Protein AF-A0A731VHS0-F1 (afdb_monomer_lite)

Sequence (110 aa):
MTDMNIENRKLNRPASENDKQHKKVFPIEAEAFHSPEETLARLNSHRQGLTIEEASERLKVYGRNEVAHEQVPPALIQLLQAFNNPFIYVLMALAGVSFITDYWLPLRRG

Secondary structure (DSSP, 8-state):
----------------GGGGS-----HHHHHTTS-HHHHHHHTT--TT---HHHHHHHHHHH---------PPPHHHHHHHHT--HHHHHHHHHHHHHIIIIIIHHHT--

InterPro domains:
  IPR004014 Cation-transporting P-type ATPase, N-terminal [PF00690] (34-98)
  IPR004014 Cation-transporting P-type ATPase, N-terminal [SM00831] (30-103)
  IPR023298 P-type ATPase, transmembrane domain superfamily [SSF81665] (32-103)

Organism: Salmonella typhimurium (NCBI:txid90371)

Radius of gyration: 30.35 Å; chains: 1; bounding box: 55×26×91 Å

pLDDT: mean 78.35, std 16.7, range [42.78, 96.62]

Foldseek 3Di:
DDDDDPPPPPPPDPPDPVNPPDPPPDPCNVCVVDDPVVVCVVVVADPVGDDPVRVVVVCVVVPDPDDPDDPPPPVVVVVVVVCPDPVNVVVVVVVVVCCCVVPVVVVVVD

Structure (mmCIF, N/CA/C/O backbone):
data_AF-A0A731VHS0-F1
#
_entry.id   AF-A0A731VHS0-F1
#
loop_
_atom_site.group_PDB
_atom_site.id
_atom_site.type_symbol
_atom_site.label_atom_id
_atom_site.label_alt_id
_atom_site.label_comp_id
_atom_site.label_asym_id
_atom_site.label_entity_id
_atom_site.label_seq_id
_atom_site.pdbx_PDB_ins_code
_atom_site.Cartn_x
_atom_site.Cartn_y
_atom_site.Cartn_z
_atom_site.occupancy
_atom_site.B_iso_or_equiv
_atom_site.auth_seq_id
_atom_site.auth_comp_id
_atom_site.auth_asym_id
_atom_site.auth_atom_id
_atom_site.pdbx_PDB_model_num
ATOM 1 N N . MET A 1 1 ? 23.121 -11.012 44.636 1.00 42.78 1 MET A N 1
ATOM 2 C CA . MET A 1 1 ? 22.543 -11.301 43.306 1.00 42.78 1 MET A CA 1
ATOM 3 C C . MET A 1 1 ? 22.135 -9.953 42.740 1.00 42.78 1 MET A C 1
ATOM 5 O O . MET A 1 1 ? 21.475 -9.210 43.442 1.00 42.78 1 MET A O 1
ATOM 9 N N . THR A 1 2 ? 22.711 -9.616 41.594 1.00 48.50 2 THR A N 1
ATOM 10 C CA . THR A 1 2 ? 23.029 -8.292 41.026 1.00 48.50 2 THR A CA 1
ATOM 11 C C . THR A 1 2 ? 21.906 -7.248 40.990 1.00 48.50 2 THR A C 1
ATOM 13 O O . THR A 1 2 ? 20.857 -7.483 40.395 1.00 48.50 2 THR A O 1
ATOM 16 N N . ASP A 1 3 ? 22.201 -6.062 41.532 1.00 48.09 3 ASP A N 1
ATOM 17 C CA . ASP A 1 3 ? 21.484 -4.808 41.297 1.00 48.09 3 ASP A CA 1
ATOM 18 C C . ASP A 1 3 ? 21.541 -4.431 39.810 1.00 48.09 3 ASP A C 1
ATOM 20 O O . ASP A 1 3 ? 22.612 -4.193 39.247 1.00 48.09 3 ASP A O 1
ATOM 24 N N . MET A 1 4 ? 20.383 -4.382 39.154 1.00 50.94 4 MET A N 1
ATOM 25 C CA . MET A 1 4 ? 20.275 -3.923 37.772 1.00 50.94 4 MET A CA 1
ATOM 26 C C . MET A 1 4 ? 20.045 -2.406 37.770 1.00 50.94 4 MET A C 1
ATOM 28 O O . MET A 1 4 ? 18.912 -1.935 37.837 1.00 50.94 4 MET A O 1
ATOM 32 N N . ASN A 1 5 ? 21.134 -1.636 37.711 1.00 44.88 5 ASN A N 1
ATOM 33 C CA . ASN A 1 5 ? 21.092 -0.193 37.480 1.00 44.88 5 ASN A CA 1
ATOM 34 C C . ASN A 1 5 ? 20.626 0.064 36.036 1.00 44.88 5 ASN A C 1
ATOM 36 O O . ASN A 1 5 ? 21.386 -0.127 35.085 1.00 44.88 5 ASN A O 1
ATOM 40 N N . ILE A 1 6 ? 19.361 0.451 35.862 1.00 54.97 6 ILE A N 1
ATOM 41 C CA . ILE A 1 6 ? 18.813 0.879 34.571 1.00 54.97 6 ILE A CA 1
ATOM 42 C C . ILE A 1 6 ? 19.380 2.270 34.267 1.00 54.97 6 ILE A C 1
ATOM 44 O O . ILE A 1 6 ? 18.756 3.302 34.513 1.00 54.97 6 ILE A O 1
ATOM 48 N N . GLU A 1 7 ? 20.603 2.306 33.744 1.00 49.66 7 GLU A N 1
ATOM 49 C CA . GLU A 1 7 ? 21.146 3.514 33.143 1.00 49.66 7 GLU A CA 1
ATOM 50 C C . GLU A 1 7 ? 20.336 3.852 31.891 1.00 49.66 7 GLU A C 1
ATOM 52 O O . GLU A 1 7 ? 20.257 3.089 30.924 1.00 49.66 7 GLU A O 1
ATOM 57 N N . ASN A 1 8 ? 19.734 5.038 31.923 1.00 50.06 8 ASN A N 1
ATOM 58 C CA . ASN A 1 8 ? 19.116 5.703 30.791 1.00 50.06 8 ASN A CA 1
ATOM 59 C C . ASN A 1 8 ? 20.128 5.851 29.641 1.00 50.06 8 ASN A C 1
ATOM 61 O O . ASN A 1 8 ? 20.763 6.895 29.483 1.00 50.06 8 ASN A O 1
ATOM 65 N N . ARG A 1 9 ? 20.237 4.837 28.775 1.00 51.38 9 ARG A N 1
ATOM 66 C CA . ARG A 1 9 ? 20.787 5.003 27.427 1.00 51.38 9 ARG A CA 1
ATOM 67 C C . ARG A 1 9 ? 19.821 5.874 26.629 1.00 51.38 9 ARG A C 1
ATOM 69 O O . ARG A 1 9 ? 19.005 5.382 25.853 1.00 51.38 9 ARG A O 1
ATOM 76 N N . LYS A 1 10 ? 19.940 7.194 26.793 1.00 49.12 10 LYS A N 1
ATOM 77 C CA . LYS A 1 10 ? 19.495 8.154 25.783 1.00 49.12 10 LYS A CA 1
ATOM 78 C C . LYS A 1 10 ? 20.321 7.892 24.529 1.00 49.12 10 LYS A C 1
ATOM 80 O O . LYS A 1 10 ? 21.424 8.407 24.364 1.00 49.12 10 LYS A O 1
ATOM 85 N N . LEU A 1 11 ? 19.807 7.006 23.683 1.00 52.34 11 LEU A N 1
ATOM 86 C CA . LEU A 1 11 ? 20.366 6.692 22.383 1.00 52.34 11 LEU A CA 1
ATOM 87 C C . LEU A 1 11 ? 20.208 7.948 21.521 1.00 52.34 11 LEU A C 1
ATOM 89 O O . LEU A 1 11 ? 19.133 8.230 21.000 1.00 52.34 11 LEU A O 1
ATOM 93 N N . ASN A 1 12 ? 21.279 8.733 21.448 1.00 47.00 12 ASN A N 1
ATOM 94 C CA . ASN A 1 12 ? 21.383 9.975 20.693 1.00 47.00 12 ASN A CA 1
ATOM 95 C C . ASN A 1 12 ? 21.412 9.651 19.186 1.00 47.00 12 ASN A C 1
ATOM 97 O O . ASN A 1 12 ? 22.448 9.735 18.531 1.00 47.00 12 ASN A O 1
ATOM 101 N N . ARG A 1 13 ? 20.286 9.167 18.647 1.00 52.69 13 ARG A N 1
ATOM 102 C CA . ARG A 1 13 ? 20.074 9.022 17.205 1.00 52.69 13 ARG A CA 1
ATOM 103 C C . ARG A 1 13 ? 19.642 10.393 16.691 1.00 52.69 13 ARG A C 1
ATOM 105 O O . ARG A 1 13 ? 18.646 10.908 17.201 1.00 52.69 13 ARG A O 1
ATOM 112 N N . PRO A 1 14 ? 20.343 10.999 15.717 1.00 43.09 14 PRO A N 1
ATOM 113 C CA . PRO A 1 14 ? 19.822 12.188 15.064 1.00 43.09 14 PRO A CA 1
ATOM 114 C C . PRO A 1 14 ? 18.475 11.807 14.446 1.00 43.09 14 PRO A C 1
ATOM 116 O O . PRO A 1 14 ? 18.402 10.887 13.628 1.00 43.09 14 PRO A O 1
ATOM 119 N N . ALA A 1 15 ? 17.406 12.447 14.920 1.00 48.91 15 ALA A N 1
ATOM 120 C CA . ALA A 1 15 ? 16.060 12.234 14.417 1.00 48.91 15 ALA A CA 1
ATOM 121 C C . ALA A 1 15 ? 16.070 12.523 12.911 1.00 48.91 15 ALA A C 1
ATOM 123 O O . ALA A 1 15 ? 16.294 13.658 12.490 1.00 48.91 15 ALA A O 1
ATOM 124 N N . SER A 1 16 ? 15.902 11.471 12.107 1.00 50.28 16 SER A N 1
ATOM 125 C CA . SER A 1 16 ? 15.703 11.593 10.665 1.00 50.28 16 SER A CA 1
ATOM 126 C C . SER A 1 16 ? 14.504 12.513 10.432 1.00 50.28 16 SER A C 1
ATOM 128 O O . SER A 1 16 ? 13.507 12.401 11.140 1.00 50.28 16 SER A O 1
ATOM 130 N N . GLU A 1 17 ? 14.570 13.425 9.460 1.00 51.03 17 GLU A N 1
ATOM 131 C CA . GLU A 1 17 ? 13.472 14.358 9.146 1.00 51.03 17 GLU A CA 1
ATOM 132 C C . GLU A 1 17 ? 12.133 13.655 8.852 1.00 51.03 17 GLU A C 1
ATOM 134 O O . GLU A 1 17 ? 11.076 14.266 9.000 1.00 51.03 17 GLU A O 1
ATOM 139 N N . ASN A 1 18 ? 12.169 12.355 8.544 1.00 47.66 18 ASN A N 1
ATOM 140 C CA . ASN A 1 18 ? 10.993 11.504 8.363 1.00 47.66 18 ASN A CA 1
ATOM 141 C C . ASN A 1 18 ? 10.238 11.176 9.673 1.00 47.66 18 ASN A C 1
ATOM 143 O O . ASN A 1 18 ? 9.083 10.765 9.635 1.00 47.66 18 ASN A O 1
ATOM 147 N N . ASP A 1 19 ? 10.856 11.388 10.839 1.00 52.22 19 ASP A N 1
ATOM 148 C CA . ASP A 1 19 ? 10.266 11.144 12.168 1.00 52.22 19 ASP A CA 1
ATOM 149 C C . ASP A 1 19 ? 9.255 12.240 12.570 1.00 52.22 19 ASP A C 1
ATOM 151 O O . ASP A 1 19 ? 8.464 12.089 13.499 1.00 52.22 19 ASP A O 1
ATOM 155 N N . LYS A 1 20 ? 9.252 13.369 11.845 1.00 50.56 20 LYS A N 1
ATOM 156 C CA . LYS A 1 20 ? 8.389 14.525 12.131 1.00 50.56 20 LYS A CA 1
ATOM 157 C C . LYS A 1 20 ? 7.009 14.445 11.485 1.00 50.56 20 LYS A C 1
ATOM 159 O O . LYS A 1 20 ? 6.147 15.243 11.847 1.00 50.56 20 LYS A O 1
ATOM 164 N N . GLN A 1 21 ? 6.779 13.537 10.534 1.00 52.56 21 GLN A N 1
ATOM 165 C CA . GLN A 1 21 ? 5.592 13.643 9.682 1.00 52.56 21 GLN A CA 1
ATOM 166 C C . GLN A 1 21 ? 4.361 12.874 10.142 1.00 52.56 21 GLN A C 1
ATOM 168 O O . GLN A 1 21 ? 3.279 13.207 9.682 1.00 52.56 21 GLN A O 1
ATOM 173 N N . HIS A 1 22 ? 4.446 11.932 11.079 1.00 52.75 22 HIS A N 1
ATOM 174 C CA . HIS A 1 22 ? 3.239 11.277 11.583 1.00 52.75 22 HIS A CA 1
ATOM 175 C C . HIS A 1 22 ? 3.517 10.572 12.913 1.00 52.75 22 HIS A C 1
ATOM 177 O O . HIS A 1 22 ? 3.705 9.357 12.959 1.00 52.75 22 HIS A O 1
ATOM 183 N N . LYS A 1 23 ? 3.458 11.308 14.029 1.00 58.12 23 LYS A N 1
ATOM 184 C CA . LYS A 1 23 ? 3.169 10.671 15.319 1.00 58.12 23 LYS A CA 1
ATOM 185 C C . LYS A 1 23 ? 1.706 10.219 15.265 1.00 58.12 23 LYS A C 1
ATOM 187 O O . LYS A 1 23 ? 0.812 10.934 15.706 1.00 58.12 23 LYS A O 1
ATOM 192 N N . LYS A 1 24 ? 1.442 9.103 14.573 1.00 63.69 24 LYS A N 1
ATOM 193 C CA . LYS A 1 24 ? 0.123 8.469 14.538 1.00 63.69 24 LYS A CA 1
ATOM 194 C C . LYS A 1 24 ? -0.164 8.051 15.967 1.00 63.69 24 LYS A C 1
ATOM 196 O O . LYS A 1 24 ? 0.426 7.090 16.442 1.00 63.69 24 LYS A O 1
ATOM 201 N N . VAL A 1 25 ? -1.014 8.820 16.635 1.00 70.69 25 VAL A N 1
ATOM 202 C CA . VAL A 1 25 ? -1.499 8.454 17.956 1.00 70.69 25 VAL A CA 1
ATOM 203 C C . VAL A 1 25 ? -2.357 7.216 17.765 1.00 70.69 25 VAL A C 1
ATOM 205 O O . VAL A 1 25 ? -3.413 7.287 17.132 1.00 70.69 25 VAL A O 1
ATOM 208 N N . PHE A 1 26 ? -1.871 6.062 18.213 1.00 80.25 26 PHE A N 1
ATOM 209 C CA . PHE A 1 26 ? -2.641 4.833 18.115 1.00 80.25 26 PHE A CA 1
ATOM 210 C C . PHE A 1 26 ? -3.789 4.889 19.129 1.00 80.25 26 PHE A C 1
ATOM 212 O O . PHE A 1 26 ? -3.555 5.243 20.278 1.00 80.25 26 PHE A O 1
ATOM 219 N N . PRO A 1 27 ? -5.021 4.482 18.786 1.00 81.06 27 PRO A N 1
ATOM 220 C CA . PRO A 1 27 ? -6.135 4.483 19.741 1.00 81.06 27 PRO A CA 1
ATOM 221 C C . PRO A 1 27 ? -5.816 3.735 21.046 1.00 81.06 27 PRO A C 1
ATOM 223 O O . PRO A 1 27 ? -6.246 4.137 22.122 1.00 81.06 27 PRO A O 1
ATOM 226 N N . ILE A 1 28 ? -4.984 2.692 20.963 1.00 83.44 28 ILE A N 1
ATOM 227 C CA . ILE A 1 28 ? -4.528 1.928 22.126 1.00 83.44 28 ILE A CA 1
ATOM 228 C C . ILE A 1 28 ? -3.636 2.738 23.074 1.00 83.44 28 ILE A C 1
ATOM 230 O O . ILE A 1 28 ? -3.668 2.506 24.274 1.00 83.44 28 ILE A O 1
ATOM 234 N N . GLU A 1 29 ? -2.860 3.697 22.564 1.00 83.31 29 GLU A N 1
ATOM 235 C CA . GLU A 1 29 ? -1.993 4.535 23.396 1.00 83.31 29 GLU A CA 1
ATOM 236 C C . GLU A 1 29 ? -2.806 5.564 24.181 1.00 83.31 29 GLU A C 1
ATOM 238 O O . GLU A 1 29 ? -2.439 5.911 25.298 1.00 83.31 29 GLU A O 1
ATOM 243 N N . ALA A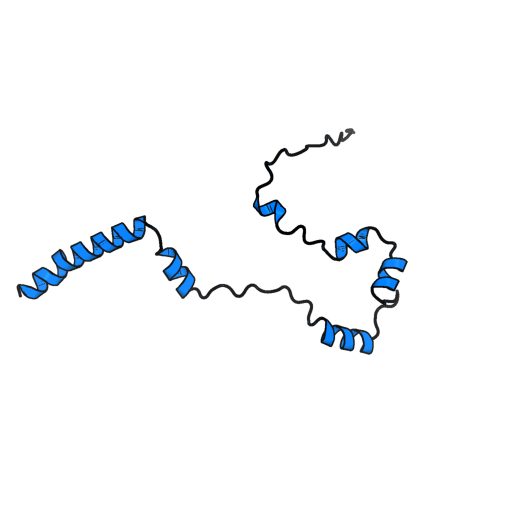 1 30 ? -3.934 6.010 23.621 1.00 83.00 30 ALA A N 1
ATOM 244 C CA . ALA A 1 30 ? -4.865 6.890 24.307 1.00 83.00 30 ALA A CA 1
ATOM 245 C C . ALA A 1 30 ? -5.621 6.140 25.414 1.00 83.00 30 ALA A C 1
ATOM 247 O O . ALA A 1 30 ? -5.738 6.659 26.520 1.00 83.00 30 ALA A O 1
ATOM 248 N N . GLU A 1 31 ? -6.091 4.917 25.144 1.00 85.56 31 GLU A N 1
ATOM 249 C CA . GLU A 1 31 ? -6.855 4.132 26.125 1.00 85.56 31 GLU A CA 1
ATOM 250 C C . GLU A 1 31 ? -5.982 3.442 27.189 1.00 85.56 31 GLU A C 1
ATOM 252 O O . GLU A 1 31 ? -6.470 3.143 28.273 1.00 85.56 31 GLU A O 1
ATOM 257 N N . ALA A 1 32 ? -4.678 3.249 26.954 1.00 85.62 32 ALA A N 1
ATOM 258 C CA . ALA A 1 32 ? -3.772 2.609 27.919 1.00 85.62 32 ALA A CA 1
ATOM 259 C C . ALA A 1 32 ? -3.635 3.353 29.263 1.00 85.62 32 ALA A C 1
ATOM 261 O O . ALA A 1 32 ? -3.224 2.751 30.254 1.00 85.62 32 ALA A O 1
ATOM 262 N N . PHE A 1 33 ? -3.950 4.651 29.301 1.00 86.62 33 PHE A N 1
ATOM 263 C CA . PHE A 1 33 ? -3.899 5.466 30.519 1.00 86.62 33 PHE A CA 1
ATOM 264 C C . PHE A 1 33 ? -5.235 5.523 31.274 1.00 86.62 33 PHE A C 1
ATOM 266 O O . PHE A 1 33 ? -5.291 6.121 32.349 1.00 86.62 33 PHE A O 1
ATOM 273 N N . HIS A 1 34 ? -6.296 4.920 30.731 1.00 86.50 34 HIS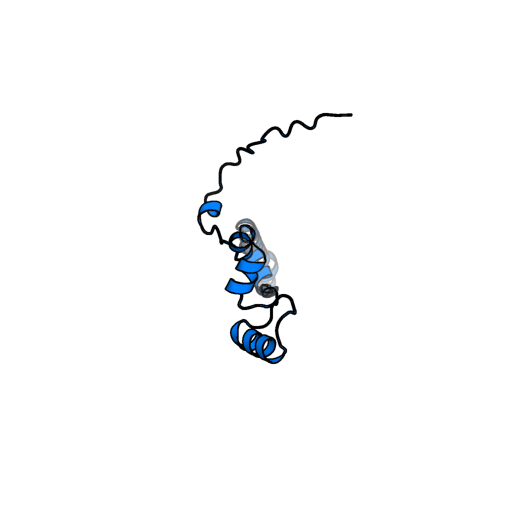 A N 1
ATOM 274 C CA . HIS A 1 34 ? -7.629 4.906 31.325 1.00 86.50 34 HIS A CA 1
ATOM 275 C C . HIS A 1 34 ? -7.894 3.620 32.107 1.00 86.50 34 HIS A C 1
ATOM 277 O O . HIS A 1 34 ? -7.291 2.571 31.865 1.00 86.50 34 HIS A O 1
ATOM 283 N N . SER A 1 35 ? -8.823 3.692 33.062 1.00 89.88 35 SER A N 1
ATOM 284 C CA . SER A 1 35 ? -9.297 2.486 33.743 1.00 89.88 35 SER A CA 1
ATOM 285 C C . SER A 1 35 ? -10.064 1.571 32.767 1.00 89.88 35 SER A C 1
ATOM 287 O O . SER A 1 35 ? -10.607 2.042 31.756 1.00 89.88 35 SER A O 1
ATOM 289 N N . PRO A 1 36 ? -10.146 0.254 33.036 1.00 86.31 36 PRO A N 1
ATOM 290 C CA . PRO A 1 36 ? -10.947 -0.660 32.222 1.00 86.31 36 PRO A CA 1
ATOM 291 C C . PRO A 1 36 ? -12.414 -0.225 32.106 1.00 86.31 36 PRO A C 1
ATOM 293 O O . PRO A 1 36 ? -13.022 -0.371 31.050 1.00 86.31 36 PRO A O 1
ATOM 296 N N . GLU A 1 37 ? -12.983 0.333 33.174 1.00 89.25 37 GLU A N 1
ATOM 297 C CA . GLU A 1 37 ? -14.358 0.829 33.227 1.00 89.25 37 GLU A CA 1
ATOM 298 C C . GLU A 1 37 ? -14.557 2.045 32.320 1.00 89.25 37 GLU A C 1
ATOM 300 O O . GLU A 1 37 ? -15.527 2.094 31.563 1.00 89.25 37 GLU A O 1
ATOM 305 N N . GLU A 1 38 ? -13.624 3.000 32.357 1.00 88.06 38 GLU A N 1
ATOM 306 C CA . GLU A 1 38 ? -13.629 4.168 31.470 1.00 88.06 38 GLU A CA 1
ATOM 307 C C . GLU A 1 38 ? -13.498 3.753 30.005 1.00 88.06 38 GLU A C 1
ATOM 309 O O . GLU A 1 38 ? -14.247 4.237 29.157 1.00 88.06 38 GLU A O 1
ATOM 314 N N . THR A 1 39 ? -12.599 2.813 29.712 1.00 88.88 39 THR A N 1
ATOM 315 C CA . THR A 1 39 ? -12.396 2.293 28.353 1.00 88.88 39 THR A CA 1
ATOM 316 C C . THR A 1 39 ? -13.662 1.603 27.837 1.00 88.88 39 THR A C 1
ATOM 318 O O . THR A 1 39 ? -14.090 1.842 26.708 1.00 88.88 39 THR A O 1
ATOM 321 N N . LEU A 1 40 ? -14.311 0.780 28.671 1.00 89.81 40 LEU A N 1
ATOM 322 C CA . LEU A 1 40 ? -15.578 0.128 28.332 1.00 89.81 40 LEU A CA 1
ATOM 323 C C . LEU A 1 40 ? -16.689 1.153 28.074 1.00 89.81 40 LEU A C 1
ATOM 325 O O . LEU A 1 40 ? -17.395 1.031 27.076 1.00 89.81 40 LEU A O 1
ATOM 329 N N . ALA A 1 41 ? -16.801 2.192 28.905 1.00 88.38 41 ALA A N 1
ATOM 330 C CA . ALA A 1 41 ? -17.773 3.261 28.699 1.00 88.38 41 ALA A CA 1
ATOM 331 C C . ALA A 1 41 ? -17.520 4.027 27.387 1.00 88.38 41 ALA A C 1
ATOM 333 O O . ALA A 1 41 ? -18.448 4.235 26.607 1.00 88.38 41 ALA A O 1
ATOM 334 N N . ARG A 1 42 ? -16.264 4.388 27.090 1.00 87.75 42 ARG A N 1
ATOM 335 C CA . ARG A 1 42 ? -15.894 5.094 25.847 1.00 87.75 42 ARG A CA 1
ATOM 336 C C . ARG A 1 42 ? -16.142 4.256 24.595 1.00 87.75 42 ARG A C 1
ATOM 338 O O . ARG A 1 42 ? -16.607 4.783 23.587 1.00 87.75 42 ARG A O 1
ATOM 345 N N . LEU A 1 43 ? -15.873 2.953 24.662 1.00 88.38 43 LEU A N 1
ATOM 346 C CA . LEU A 1 43 ? -16.117 2.005 23.570 1.00 88.38 43 LEU A CA 1
ATOM 347 C C . LEU A 1 43 ? -17.569 1.497 23.517 1.00 88.38 43 LEU A C 1
ATOM 349 O O . LEU A 1 43 ? -17.881 0.641 22.679 1.00 88.38 43 LEU A O 1
ATOM 353 N N . ASN A 1 44 ? -18.448 2.007 24.391 1.00 87.69 44 ASN A N 1
ATOM 354 C CA . ASN A 1 44 ? -19.829 1.550 24.569 1.00 87.69 44 ASN A CA 1
ATOM 355 C C . ASN A 1 44 ? -19.906 0.017 24.649 1.00 87.69 44 ASN A C 1
ATOM 357 O O . ASN A 1 44 ? -20.646 -0.621 23.907 1.00 87.69 44 ASN A O 1
ATOM 361 N N . SER A 1 45 ? -19.042 -0.587 25.455 1.00 88.69 45 SER A N 1
ATOM 362 C CA . SER A 1 45 ? -18.904 -2.033 25.598 1.00 88.69 45 SER A CA 1
ATOM 363 C C . SER A 1 45 ? -19.178 -2.447 27.040 1.00 88.69 45 SER A C 1
ATOM 365 O O . SER A 1 45 ? -19.089 -1.642 27.967 1.00 88.69 45 SER A O 1
ATOM 367 N N . HIS A 1 46 ? -19.492 -3.722 27.239 1.00 89.62 46 HIS A N 1
ATOM 368 C CA . HIS A 1 46 ? -19.828 -4.284 28.542 1.00 89.62 46 HIS A CA 1
ATOM 369 C C . HIS A 1 46 ? -18.803 -5.345 28.950 1.00 89.62 46 HIS A C 1
ATOM 371 O O . HIS A 1 46 ? -18.145 -5.957 28.108 1.00 89.62 46 HIS A O 1
ATOM 377 N N . ARG A 1 47 ? -18.690 -5.620 30.256 1.00 88.12 47 ARG A N 1
ATOM 378 C CA . ARG A 1 47 ? -17.803 -6.684 30.774 1.00 88.12 47 ARG A CA 1
ATOM 379 C C . ARG A 1 47 ? -18.181 -8.075 30.258 1.00 88.12 47 ARG A C 1
ATOM 381 O O . ARG A 1 47 ? -17.324 -8.945 30.170 1.00 88.12 47 ARG A O 1
ATOM 388 N N . GLN A 1 48 ? -19.452 -8.275 29.919 1.00 90.06 48 GLN A N 1
ATOM 389 C CA . GLN A 1 48 ? -19.982 -9.505 29.332 1.00 90.06 48 GLN A CA 1
ATOM 390 C C . GLN A 1 48 ? -19.769 -9.584 27.808 1.00 90.06 48 GLN A C 1
ATOM 392 O O . GLN A 1 48 ? -20.100 -10.602 27.208 1.00 90.06 48 GLN A O 1
ATOM 397 N N . GLY A 1 49 ? -19.189 -8.548 27.194 1.00 89.50 49 GLY A N 1
ATOM 398 C CA . GLY A 1 49 ? -18.990 -8.446 25.751 1.00 89.50 49 GLY A CA 1
ATOM 399 C C . GLY A 1 49 ? -20.108 -7.683 25.038 1.00 89.50 49 GLY A C 1
ATOM 400 O O . GLY A 1 49 ? -20.940 -7.031 25.666 1.00 89.50 49 GLY A O 1
ATOM 401 N N . LEU A 1 50 ? -20.079 -7.746 23.708 1.00 90.69 50 LEU A N 1
ATOM 402 C CA . LEU A 1 50 ? -21.073 -7.145 22.815 1.00 90.69 50 LEU A CA 1
ATOM 403 C C . LEU A 1 50 ? -22.158 -8.160 22.471 1.00 90.69 50 LEU A C 1
ATOM 405 O O . LEU A 1 50 ? -21.880 -9.359 22.382 1.00 90.69 50 LEU A O 1
ATOM 409 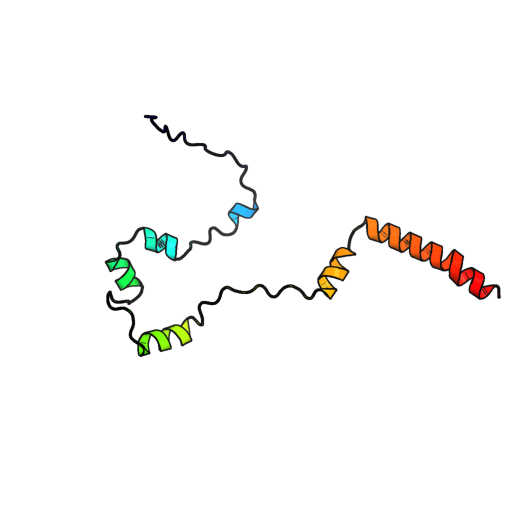N N . THR A 1 51 ? -23.373 -7.680 22.217 1.00 92.31 51 THR A N 1
ATOM 410 C CA . THR A 1 51 ? -24.416 -8.538 21.643 1.00 92.31 51 THR A CA 1
ATOM 411 C C . THR A 1 51 ? -24.119 -8.847 20.174 1.00 92.31 51 THR A C 1
ATOM 413 O O . THR A 1 51 ? -23.300 -8.191 19.522 1.00 92.31 51 THR A O 1
ATOM 416 N N . ILE A 1 52 ? -24.781 -9.870 19.630 1.00 91.25 52 ILE A N 1
ATOM 417 C CA . ILE A 1 52 ? -24.605 -10.267 18.225 1.00 91.25 52 ILE A CA 1
ATOM 418 C C . ILE A 1 52 ? -25.076 -9.137 17.299 1.00 91.25 52 ILE A C 1
ATOM 420 O O . ILE A 1 52 ? -24.453 -8.867 16.270 1.00 91.25 52 ILE A O 1
ATOM 424 N N . GLU A 1 53 ? -26.143 -8.447 17.691 1.00 91.94 53 GLU A N 1
ATOM 425 C CA . GLU A 1 53 ? -26.727 -7.319 16.975 1.00 91.94 53 GLU A CA 1
ATOM 426 C C . GLU A 1 53 ? -25.752 -6.135 16.945 1.00 91.94 53 GLU A C 1
ATOM 428 O O . GLU A 1 53 ? -25.417 -5.647 15.865 1.00 91.94 53 GLU A O 1
ATOM 433 N N . GLU A 1 54 ? -25.208 -5.745 18.104 1.00 90.25 54 GLU A N 1
ATOM 434 C CA . GLU A 1 54 ? -24.217 -4.667 18.216 1.00 90.25 54 GLU A CA 1
ATOM 435 C C . GLU A 1 54 ? -22.941 -4.988 17.433 1.00 90.25 54 GLU A C 1
ATOM 437 O O . GLU A 1 54 ? -22.388 -4.128 16.745 1.00 90.25 54 GLU A O 1
ATOM 442 N N . ALA A 1 55 ? -22.464 -6.232 17.512 1.00 91.00 55 ALA A N 1
ATOM 443 C CA . ALA A 1 55 ? -21.299 -6.673 16.759 1.00 91.00 55 ALA A CA 1
ATOM 444 C C . ALA A 1 55 ? -21.552 -6.610 15.244 1.00 91.00 55 ALA A C 1
ATOM 446 O O . ALA A 1 55 ? -20.680 -6.165 14.496 1.00 91.00 55 ALA A O 1
ATOM 447 N N . SER A 1 56 ? -22.746 -7.004 14.785 1.00 91.50 56 SER A N 1
ATOM 448 C CA . SER A 1 56 ? -23.135 -6.942 13.371 1.00 91.50 56 SER A CA 1
ATOM 449 C C . SER A 1 56 ? -23.228 -5.503 12.861 1.00 91.50 56 SER A C 1
ATOM 451 O O . SER A 1 56 ? -22.731 -5.197 11.776 1.00 91.50 56 SER A O 1
ATOM 453 N N . GLU A 1 57 ? -23.824 -4.602 13.643 1.00 92.38 57 GLU A N 1
ATOM 454 C CA . GLU A 1 57 ? -23.896 -3.179 13.306 1.00 92.38 57 GLU A CA 1
ATOM 455 C C . GLU A 1 57 ? -22.506 -2.549 13.240 1.00 92.38 57 GLU A C 1
ATOM 457 O O . GLU A 1 57 ? -22.167 -1.898 12.250 1.00 92.38 57 GLU A O 1
ATOM 462 N N . ARG A 1 58 ? -21.652 -2.818 14.232 1.00 91.38 58 ARG A N 1
ATOM 463 C CA . ARG A 1 58 ? -20.266 -2.329 14.239 1.00 91.38 58 ARG A CA 1
ATOM 464 C C . ARG A 1 58 ? -19.464 -2.877 13.066 1.00 91.38 58 ARG A C 1
ATOM 466 O O . ARG A 1 58 ? -18.712 -2.126 12.455 1.00 91.38 58 ARG A O 1
ATOM 473 N N . LEU A 1 59 ? -19.649 -4.144 12.699 1.00 91.56 59 LEU A N 1
ATOM 474 C CA . LEU A 1 59 ? -18.968 -4.739 11.549 1.00 91.56 59 LEU A CA 1
ATOM 475 C C . LEU A 1 59 ? -19.345 -4.042 10.232 1.00 91.56 59 LEU A C 1
ATOM 477 O O . LEU A 1 59 ? -18.492 -3.896 9.359 1.00 91.56 59 LEU A O 1
ATOM 481 N N . LYS A 1 60 ? -20.592 -3.573 10.088 1.00 90.44 60 LYS A N 1
ATOM 482 C CA . LYS A 1 60 ? -21.026 -2.789 8.917 1.00 90.44 60 LYS A CA 1
ATOM 483 C C . LYS A 1 60 ? -20.400 -1.393 8.881 1.00 90.44 60 LYS A C 1
ATOM 485 O O . LYS A 1 60 ? -20.135 -0.889 7.796 1.00 90.44 60 LYS A O 1
ATOM 490 N N . VAL A 1 61 ? -20.176 -0.778 10.044 1.00 90.56 61 VAL A N 1
ATOM 491 C CA . VAL A 1 61 ? -19.619 0.581 10.162 1.00 90.56 61 VAL A CA 1
ATOM 492 C C . VAL A 1 61 ? -18.098 0.590 10.008 1.00 90.56 61 VAL A C 1
ATOM 494 O O . VAL A 1 61 ? -17.562 1.384 9.241 1.00 90.56 61 VAL A O 1
ATOM 497 N N . TYR A 1 62 ? -17.398 -0.283 10.733 1.00 89.12 62 TYR A N 1
ATOM 498 C CA . TYR A 1 62 ? -15.932 -0.297 10.795 1.00 89.12 62 TYR A CA 1
ATOM 499 C C . TYR A 1 62 ? -15.288 -1.250 9.786 1.00 89.12 62 TYR A C 1
ATOM 501 O O . TYR A 1 62 ? -14.098 -1.132 9.503 1.00 89.12 62 TYR A O 1
ATOM 509 N N . GLY A 1 63 ? -16.061 -2.180 9.226 1.00 88.12 63 GLY A N 1
ATOM 510 C CA . GLY A 1 63 ? -15.544 -3.216 8.346 1.00 88.12 63 GLY A CA 1
ATOM 511 C C . GLY A 1 63 ? -14.818 -4.331 9.098 1.00 88.12 63 GLY A C 1
ATOM 512 O O . GLY A 1 63 ? -14.756 -4.380 10.329 1.00 88.12 63 GLY A O 1
ATOM 513 N N . ARG A 1 64 ? -14.287 -5.282 8.327 1.00 87.38 64 ARG A N 1
ATOM 514 C CA . ARG A 1 64 ? -13.530 -6.415 8.863 1.00 87.38 64 ARG A CA 1
ATOM 515 C C . ARG A 1 64 ? -12.188 -5.915 9.389 1.00 87.38 64 ARG A C 1
ATOM 517 O O . ARG A 1 64 ? -11.508 -5.148 8.714 1.00 87.38 64 ARG A O 1
ATOM 524 N N . ASN A 1 65 ? -11.798 -6.390 10.570 1.00 88.44 65 ASN A N 1
ATOM 525 C CA . ASN A 1 65 ? -10.480 -6.126 11.142 1.00 88.44 65 ASN A CA 1
ATOM 526 C C . ASN A 1 65 ? -9.409 -6.953 10.414 1.00 88.44 65 ASN A C 1
ATOM 528 O O . ASN A 1 65 ? -8.894 -7.939 10.938 1.00 88.44 65 ASN A O 1
ATOM 532 N N . GLU A 1 66 ? -9.133 -6.586 9.170 1.00 81.25 66 GLU A N 1
ATOM 533 C CA . GLU A 1 66 ? -8.112 -7.201 8.336 1.00 81.25 66 GLU A CA 1
ATOM 534 C C . GLU A 1 66 ? -6.966 -6.214 8.162 1.00 81.25 66 GLU A C 1
ATOM 536 O O . GLU A 1 66 ? -7.170 -5.040 7.848 1.00 81.25 66 GLU A O 1
ATOM 541 N N . VAL A 1 67 ? -5.742 -6.692 8.391 1.00 76.62 67 VAL A N 1
ATOM 542 C CA . VAL A 1 67 ? -4.545 -5.892 8.138 1.00 76.62 67 VAL A CA 1
ATOM 543 C C . VAL A 1 67 ? -4.550 -5.532 6.660 1.00 76.62 67 VAL A C 1
ATOM 545 O O . VAL A 1 67 ? -4.717 -6.414 5.813 1.00 76.62 67 VAL A O 1
ATOM 548 N N . ALA A 1 68 ? -4.386 -4.243 6.360 1.00 72.44 68 ALA A N 1
ATOM 549 C CA . ALA A 1 68 ? -4.251 -3.772 4.993 1.00 72.44 68 ALA A CA 1
ATOM 550 C C . ALA A 1 68 ? -3.084 -4.521 4.341 1.00 72.44 68 ALA A C 1
ATOM 552 O O . ALA A 1 68 ? -1.918 -4.267 4.644 1.00 72.44 68 ALA A O 1
ATOM 553 N N . HIS A 1 69 ? -3.410 -5.489 3.488 1.00 67.25 69 HIS A N 1
ATOM 554 C CA . HIS A 1 69 ? -2.421 -6.141 2.655 1.00 67.25 69 HIS A CA 1
ATOM 555 C C . HIS A 1 69 ? -2.073 -5.133 1.573 1.00 67.25 69 HIS A C 1
ATOM 557 O O . HIS A 1 69 ? -2.903 -4.792 0.727 1.00 67.25 69 HIS A O 1
ATOM 563 N N . GLU A 1 70 ? -0.862 -4.599 1.657 1.00 62.66 70 GLU A N 1
ATOM 564 C CA . GLU A 1 70 ? -0.316 -3.765 0.605 1.00 62.66 70 GLU A CA 1
ATOM 565 C C . GLU A 1 70 ? -0.268 -4.627 -0.655 1.00 62.66 70 GLU A C 1
ATOM 567 O O . GLU A 1 70 ? 0.401 -5.663 -0.695 1.00 62.66 70 GLU A O 1
ATOM 572 N N . GLN A 1 71 ? -1.077 -4.260 -1.649 1.00 63.16 71 GLN A N 1
ATOM 573 C CA . GLN A 1 71 ? -1.089 -4.958 -2.924 1.00 63.16 71 GLN A CA 1
ATOM 574 C C . GLN A 1 71 ? 0.312 -4.821 -3.506 1.00 63.16 71 GLN A C 1
ATOM 576 O O . GLN A 1 71 ? 0.716 -3.727 -3.906 1.00 63.16 71 GLN A O 1
ATOM 581 N N . VAL A 1 72 ? 1.071 -5.920 -3.490 1.00 62.28 72 VAL A N 1
ATOM 582 C CA . VAL A 1 72 ? 2.434 -5.938 -4.015 1.00 62.28 72 VAL A CA 1
ATOM 583 C C . VAL A 1 72 ? 2.384 -5.424 -5.450 1.00 62.28 72 VAL A C 1
ATOM 585 O O . VAL A 1 72 ? 1.595 -5.945 -6.248 1.00 62.28 72 VAL A O 1
ATOM 588 N N . PRO A 1 73 ? 3.182 -4.398 -5.798 1.00 68.50 73 PRO A N 1
ATOM 589 C CA . PRO A 1 73 ? 3.163 -3.863 -7.145 1.00 68.50 73 PRO A CA 1
ATOM 590 C C . PRO A 1 73 ? 3.436 -5.005 -8.131 1.00 68.50 73 PRO A C 1
ATOM 592 O O . PRO A 1 73 ? 4.262 -5.875 -7.841 1.00 68.50 73 PRO A O 1
ATOM 595 N N . PRO A 1 74 ? 2.741 -5.060 -9.276 1.00 81.88 74 PRO A N 1
ATOM 596 C CA . PRO A 1 74 ? 2.855 -6.186 -10.192 1.00 81.88 74 PRO A CA 1
ATOM 597 C C . PRO A 1 74 ? 4.319 -6.405 -10.594 1.00 81.88 74 PRO A C 1
ATOM 599 O O . PRO A 1 74 ? 5.033 -5.457 -10.929 1.00 81.88 74 PRO A O 1
ATOM 602 N N . ALA A 1 75 ? 4.763 -7.665 -10.562 1.00 82.75 75 ALA A N 1
ATOM 603 C CA . ALA A 1 75 ? 6.172 -8.041 -10.708 1.00 82.75 75 ALA A CA 1
ATOM 604 C C . ALA A 1 75 ? 6.831 -7.488 -11.987 1.00 82.75 75 ALA A C 1
ATOM 606 O O . ALA A 1 75 ? 8.008 -7.142 -11.972 1.00 82.75 75 ALA A O 1
ATOM 607 N N . LEU A 1 76 ? 6.068 -7.338 -13.078 1.00 86.44 76 LEU A N 1
ATOM 608 C CA . LEU A 1 76 ? 6.555 -6.741 -14.328 1.00 86.44 76 LEU A CA 1
ATOM 609 C C . LEU A 1 76 ? 6.941 -5.265 -14.176 1.00 86.44 76 LEU A C 1
ATOM 611 O O . LEU A 1 76 ? 7.939 -4.833 -14.749 1.00 86.44 76 LEU A O 1
ATOM 615 N N . ILE A 1 77 ? 6.180 -4.491 -13.398 1.00 86.25 77 ILE A N 1
ATOM 616 C CA . ILE A 1 77 ? 6.492 -3.077 -13.162 1.00 86.25 77 ILE A CA 1
ATOM 617 C C . ILE A 1 77 ? 7.742 -2.968 -12.287 1.00 86.25 77 ILE A C 1
ATOM 619 O O . ILE A 1 77 ? 8.622 -2.169 -12.594 1.00 86.25 77 ILE A O 1
ATOM 623 N N . GLN A 1 78 ? 7.873 -3.818 -11.262 1.00 86.56 78 GLN A N 1
ATOM 624 C CA . GLN A 1 78 ? 9.086 -3.874 -10.436 1.00 86.56 78 GLN A CA 1
ATOM 625 C C . GLN A 1 78 ? 10.321 -4.268 -11.256 1.00 86.56 78 GLN A C 1
ATOM 627 O O . GLN A 1 78 ? 11.388 -3.680 -11.087 1.00 86.56 78 GLN A O 1
ATOM 632 N N . LEU A 1 79 ? 10.167 -5.221 -12.181 1.00 87.69 79 LEU A N 1
ATOM 633 C CA . LEU A 1 79 ? 11.226 -5.622 -13.099 1.00 87.69 79 LEU A CA 1
ATOM 634 C C . LEU A 1 79 ? 11.674 -4.437 -13.958 1.00 87.69 79 LEU A C 1
ATOM 636 O O . LEU A 1 79 ? 12.858 -4.126 -13.973 1.00 87.69 79 LEU A O 1
ATOM 640 N N . LEU A 1 80 ? 10.746 -3.741 -14.623 1.00 88.62 80 LEU A N 1
ATOM 641 C CA . LEU A 1 80 ? 11.066 -2.562 -15.436 1.00 88.62 80 LEU A CA 1
ATOM 642 C C . LEU A 1 80 ? 11.696 -1.439 -14.606 1.00 88.62 80 LEU A C 1
ATOM 644 O O . LEU A 1 80 ? 12.646 -0.799 -15.053 1.00 88.62 80 LEU A O 1
ATOM 648 N N . GLN A 1 81 ? 11.220 -1.228 -13.380 1.00 88.12 81 GLN A N 1
ATOM 649 C CA . GLN A 1 81 ? 11.786 -0.238 -12.471 1.00 88.12 81 GLN A CA 1
ATOM 650 C C . GLN A 1 81 ? 13.232 -0.573 -12.078 1.00 88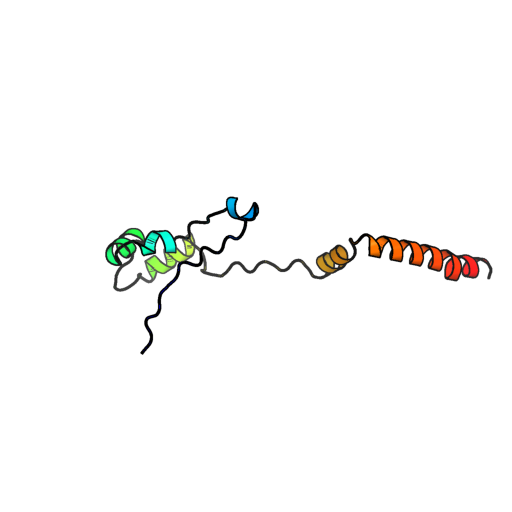.12 81 GLN A C 1
ATOM 652 O O . GLN A 1 81 ? 14.046 0.341 -11.952 1.00 88.12 81 GLN A O 1
ATOM 657 N N . ALA A 1 82 ? 13.591 -1.857 -11.963 1.00 87.00 82 ALA A N 1
ATOM 658 C CA . ALA A 1 82 ? 14.968 -2.278 -11.706 1.00 87.00 82 ALA A CA 1
ATOM 659 C C . ALA A 1 82 ? 15.937 -1.910 -12.849 1.00 87.00 82 ALA A C 1
ATOM 661 O O . ALA A 1 82 ? 17.130 -1.739 -12.597 1.00 87.00 82 ALA A O 1
ATOM 662 N N . PHE A 1 83 ? 15.440 -1.720 -14.080 1.00 89.62 83 PHE A N 1
ATOM 663 C CA . PHE A 1 83 ? 16.247 -1.247 -15.212 1.00 89.62 83 PHE A CA 1
ATOM 664 C C . PHE A 1 83 ? 16.511 0.270 -15.198 1.00 89.62 83 PHE A C 1
ATOM 666 O O . PHE A 1 83 ? 17.372 0.733 -15.945 1.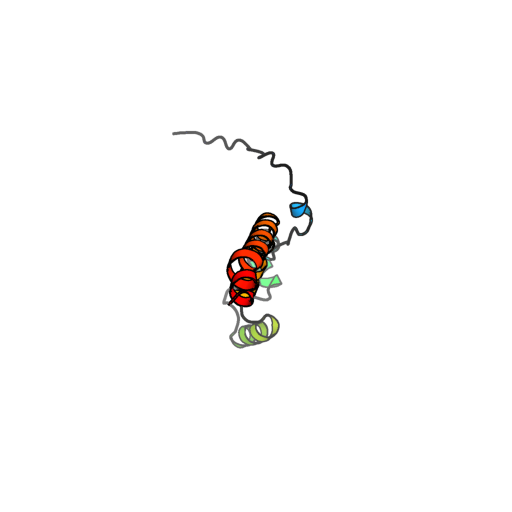00 89.62 83 PHE A O 1
ATOM 673 N N . ASN A 1 84 ? 15.842 1.053 -14.340 1.00 89.94 84 ASN A N 1
ATOM 674 C CA . ASN A 1 84 ? 16.071 2.499 -14.205 1.00 89.94 84 ASN A CA 1
ATOM 675 C C . ASN A 1 84 ? 17.325 2.804 -13.359 1.00 89.94 84 ASN A C 1
ATOM 677 O O . ASN A 1 84 ? 17.258 3.452 -12.314 1.00 89.94 84 ASN A O 1
ATOM 681 N N . ASN A 1 85 ? 18.482 2.304 -13.797 1.00 93.06 85 ASN A N 1
ATOM 682 C CA . ASN A 1 85 ? 19.778 2.527 -13.163 1.00 93.06 85 ASN A CA 1
ATOM 683 C C . ASN A 1 85 ? 20.765 3.115 -14.190 1.00 93.06 85 ASN A C 1
ATOM 685 O O . ASN A 1 85 ? 20.886 2.566 -15.288 1.00 93.06 85 ASN A O 1
ATOM 689 N N . PRO A 1 86 ? 21.524 4.177 -13.849 1.00 91.56 86 PRO A N 1
ATOM 690 C CA . PRO A 1 86 ? 22.483 4.792 -14.769 1.00 91.56 86 PRO A CA 1
ATOM 691 C C . PRO A 1 86 ? 23.504 3.807 -15.361 1.00 91.56 86 PRO A C 1
ATOM 693 O O . PRO A 1 86 ? 23.871 3.945 -16.525 1.00 91.56 86 PRO A O 1
ATOM 696 N N . PHE A 1 87 ? 23.927 2.783 -14.614 1.00 94.75 87 PHE A N 1
ATOM 697 C CA . PHE A 1 87 ? 24.826 1.743 -15.125 1.00 94.75 87 PHE A CA 1
ATOM 698 C C . PHE A 1 87 ? 24.170 0.888 -16.219 1.00 94.75 87 PHE A C 1
ATOM 700 O O . PHE A 1 87 ? 24.791 0.587 -17.238 1.00 94.75 87 PHE A O 1
ATOM 707 N N . ILE A 1 88 ? 22.892 0.546 -16.045 1.00 94.12 88 ILE A N 1
ATOM 708 C CA . ILE A 1 88 ? 22.127 -0.241 -17.019 1.00 94.12 88 ILE A CA 1
ATOM 709 C C . ILE A 1 88 ? 21.981 0.530 -18.333 1.00 94.12 88 ILE A C 1
ATOM 711 O O . ILE A 1 88 ? 22.081 -0.074 -19.397 1.00 94.12 88 ILE A O 1
ATOM 715 N N . TYR A 1 89 ? 21.844 1.857 -18.295 1.00 94.94 89 TYR A N 1
ATOM 716 C CA . TYR A 1 89 ? 21.815 2.669 -19.517 1.00 94.94 89 TYR A CA 1
ATOM 717 C C . TYR A 1 89 ? 23.102 2.574 -20.333 1.00 94.94 89 TYR A C 1
ATOM 719 O O . TYR A 1 89 ? 23.041 2.478 -21.559 1.00 94.94 89 TYR A O 1
ATOM 727 N N . VAL A 1 90 ? 24.258 2.526 -19.670 1.00 96.62 90 VAL A N 1
ATOM 728 C CA . VAL A 1 90 ? 25.541 2.315 -20.352 1.00 96.62 90 VAL A CA 1
ATOM 729 C C . VAL A 1 90 ? 25.575 0.936 -21.013 1.00 96.62 90 VAL A C 1
ATOM 731 O O . VAL A 1 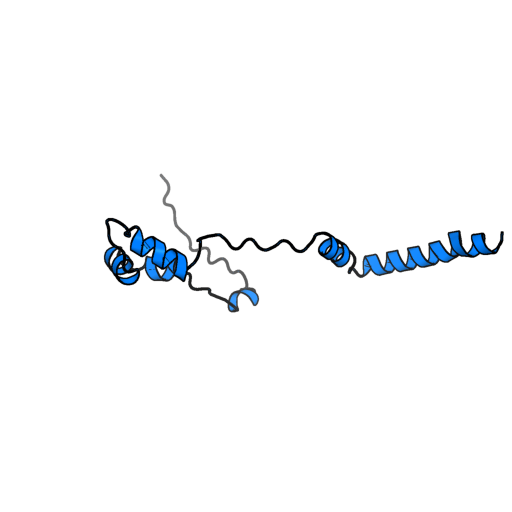90 ? 25.926 0.830 -22.186 1.00 96.62 90 VAL A O 1
ATOM 734 N N . LEU A 1 91 ? 25.154 -0.114 -20.301 1.00 95.50 91 LEU A N 1
ATOM 735 C CA . LEU A 1 91 ? 25.092 -1.469 -20.858 1.00 95.50 91 LEU A CA 1
ATOM 736 C C . LEU A 1 91 ? 24.136 -1.565 -22.052 1.00 95.50 91 LEU A C 1
ATOM 738 O O . LEU A 1 91 ? 24.481 -2.181 -23.056 1.00 95.50 91 LEU A O 1
ATOM 742 N N . MET A 1 92 ? 22.970 -0.921 -21.977 1.00 95.50 92 MET A N 1
ATOM 743 C CA . MET A 1 92 ? 22.002 -0.869 -23.076 1.00 95.50 92 MET A CA 1
ATOM 744 C C . MET A 1 92 ? 22.573 -0.156 -24.306 1.00 95.50 92 MET A C 1
ATOM 746 O O . MET A 1 92 ? 22.371 -0.615 -25.429 1.00 95.50 92 MET A O 1
ATOM 750 N N . ALA A 1 93 ? 23.329 0.929 -24.111 1.00 95.94 93 ALA A N 1
ATOM 751 C CA . ALA A 1 93 ? 24.005 1.620 -25.204 1.00 95.94 93 ALA A CA 1
ATOM 752 C C . ALA A 1 93 ? 25.065 0.727 -25.871 1.00 95.94 93 ALA A C 1
ATOM 754 O O . ALA A 1 93 ? 25.090 0.611 -27.096 1.00 95.94 93 ALA A O 1
ATOM 755 N N . LEU A 1 94 ? 25.897 0.048 -25.075 1.00 96.31 94 LEU A N 1
ATOM 756 C CA . LEU A 1 94 ? 26.905 -0.887 -25.585 1.00 96.31 94 LEU A CA 1
ATOM 757 C C . LEU A 1 94 ? 26.270 -2.069 -26.323 1.00 96.31 94 LEU A C 1
ATOM 759 O O . LEU A 1 94 ? 26.720 -2.420 -27.411 1.00 96.31 94 LEU A O 1
ATOM 763 N N . ALA A 1 95 ? 25.196 -2.639 -25.773 1.00 95.31 95 ALA A N 1
ATOM 764 C CA . ALA A 1 95 ? 24.434 -3.700 -26.419 1.00 95.31 95 ALA A CA 1
ATOM 765 C C . ALA A 1 95 ? 23.850 -3.238 -27.764 1.00 95.31 95 ALA A C 1
ATOM 767 O O . ALA A 1 95 ? 23.913 -3.978 -28.740 1.00 95.31 95 ALA A O 1
ATOM 768 N N . GLY A 1 96 ? 23.346 -2.002 -27.848 1.00 96.06 96 GLY A N 1
ATOM 769 C CA . GLY A 1 96 ? 22.866 -1.416 -29.101 1.00 96.06 96 GLY A CA 1
ATOM 770 C C . GLY A 1 96 ? 23.972 -1.255 -30.148 1.00 96.06 96 GLY A C 1
ATOM 771 O O . GLY A 1 96 ? 23.789 -1.642 -31.302 1.00 96.06 96 GLY A O 1
ATOM 772 N N . VAL A 1 97 ? 25.139 -0.738 -29.753 1.00 95.56 97 VAL A N 1
ATOM 773 C CA . VAL A 1 97 ? 26.298 -0.594 -30.654 1.00 95.56 97 VAL A CA 1
ATOM 774 C C . VAL A 1 97 ? 26.805 -1.960 -31.128 1.00 95.56 97 VAL A C 1
ATOM 776 O O . VAL A 1 97 ? 27.057 -2.127 -32.323 1.00 95.56 97 VAL A O 1
ATOM 779 N N . SER A 1 98 ? 26.906 -2.944 -30.228 1.00 93.88 98 SER A N 1
ATOM 780 C CA . SER A 1 98 ? 27.272 -4.325 -30.573 1.00 93.88 98 SER A CA 1
ATOM 781 C C . SER A 1 98 ? 26.242 -4.946 -31.513 1.00 93.88 98 SER A C 1
ATOM 783 O O . SER A 1 98 ? 26.619 -5.462 -32.554 1.00 93.88 98 SER A O 1
ATOM 785 N N . PHE A 1 99 ? 24.940 -4.794 -31.263 1.00 94.50 99 PHE A N 1
ATOM 786 C CA . PHE A 1 99 ? 23.908 -5.316 -32.162 1.00 94.50 99 PHE A CA 1
ATOM 787 C C . PHE A 1 99 ? 24.006 -4.729 -33.578 1.00 94.50 99 PHE A C 1
ATOM 789 O O . PHE A 1 99 ? 23.905 -5.448 -34.574 1.00 94.50 99 PHE A O 1
ATOM 796 N N . ILE A 1 100 ? 24.242 -3.421 -33.695 1.00 93.81 100 ILE A N 1
ATOM 797 C CA . ILE A 1 100 ? 24.395 -2.779 -35.005 1.00 93.81 100 ILE A CA 1
ATOM 798 C C . ILE A 1 100 ? 25.657 -3.289 -35.718 1.00 93.81 100 ILE A C 1
ATOM 800 O O . ILE A 1 100 ? 25.630 -3.544 -36.923 1.00 93.81 100 ILE A O 1
ATOM 804 N N . THR A 1 101 ? 26.756 -3.445 -34.984 1.00 89.62 101 THR A N 1
ATOM 805 C CA . THR A 1 101 ? 28.060 -3.805 -35.557 1.00 89.62 101 THR A CA 1
ATOM 806 C C . THR A 1 101 ? 28.153 -5.290 -35.896 1.00 89.62 101 THR A C 1
ATOM 808 O O . THR A 1 101 ? 28.631 -5.638 -36.973 1.00 89.62 101 THR A O 1
ATOM 811 N N . ASP A 1 102 ? 27.655 -6.149 -35.012 1.00 86.19 102 ASP A N 1
ATOM 812 C CA . ASP A 1 102 ? 27.857 -7.598 -35.048 1.00 86.19 102 ASP A CA 1
ATOM 813 C C . ASP A 1 102 ? 26.691 -8.329 -35.720 1.00 86.19 102 ASP A C 1
ATOM 815 O O . ASP A 1 102 ? 26.871 -9.427 -36.242 1.00 86.19 102 ASP A O 1
ATOM 819 N N . TYR A 1 103 ? 25.495 -7.729 -35.740 1.00 85.44 103 TYR A N 1
ATOM 820 C CA . TYR A 1 103 ? 24.316 -8.329 -36.362 1.00 85.44 103 TYR A CA 1
ATOM 821 C C . TYR A 1 103 ? 23.843 -7.534 -37.579 1.00 85.44 103 TYR A C 1
ATOM 823 O O . TYR A 1 103 ? 23.781 -8.077 -38.676 1.00 85.44 103 TYR A O 1
ATOM 831 N N . TRP A 1 104 ? 23.564 -6.235 -37.445 1.00 84.38 104 TRP A N 1
ATOM 832 C CA . TRP A 1 104 ? 22.943 -5.455 -38.527 1.00 84.38 104 TRP A CA 1
ATOM 833 C C . TRP A 1 104 ? 23.857 -5.216 -39.738 1.00 84.38 104 TRP A C 1
ATOM 835 O O . TRP A 1 104 ? 23.422 -5.359 -40.883 1.00 84.38 104 TRP A O 1
ATOM 845 N N . LEU A 1 105 ? 25.118 -4.834 -39.511 1.00 80.06 105 LEU A N 1
ATOM 846 C CA . LEU A 1 105 ? 26.085 -4.596 -40.589 1.00 80.06 105 LEU A CA 1
ATOM 847 C C . LEU A 1 105 ? 26.404 -5.872 -41.390 1.00 80.06 105 LEU A C 1
ATOM 849 O O . LEU A 1 105 ? 26.394 -5.803 -42.622 1.00 80.06 105 LEU A O 1
ATOM 853 N N . PRO A 1 106 ? 26.669 -7.021 -40.740 1.00 79.81 106 PRO A N 1
ATOM 854 C CA . PRO A 1 106 ? 26.904 -8.285 -41.429 1.00 79.81 106 PRO A CA 1
ATOM 855 C C . PRO A 1 106 ? 25.671 -8.776 -42.184 1.00 79.81 106 PRO A C 1
ATOM 857 O O . PRO A 1 106 ? 25.804 -9.220 -43.318 1.00 79.81 106 PRO A O 1
ATOM 860 N N . LEU A 1 107 ? 24.468 -8.609 -41.620 1.00 76.88 107 LEU A N 1
ATOM 861 C CA . LEU A 1 107 ? 23.219 -9.014 -42.274 1.00 76.88 107 LEU A CA 1
ATOM 862 C C . LEU A 1 107 ? 22.922 -8.214 -43.553 1.00 76.88 107 LEU A C 1
ATOM 864 O O . LEU A 1 107 ? 22.226 -8.704 -44.432 1.00 76.88 107 LEU A O 1
ATOM 868 N N . ARG A 1 108 ? 23.448 -6.986 -43.672 1.00 70.88 108 ARG A N 1
ATOM 869 C CA . ARG A 1 108 ? 23.345 -6.153 -44.886 1.00 70.88 108 ARG A CA 1
ATOM 870 C C . ARG A 1 108 ? 24.435 -6.413 -45.929 1.00 70.88 108 ARG A C 1
ATOM 872 O O . ARG A 1 108 ? 24.327 -5.892 -47.035 1.00 70.88 108 ARG A O 1
ATOM 879 N N . ARG A 1 109 ? 25.508 -7.121 -45.566 1.00 64.50 109 ARG A N 1
ATOM 880 C CA . ARG A 1 109 ? 26.628 -7.462 -46.465 1.00 64.50 109 ARG A CA 1
ATOM 881 C C . ARG A 1 109 ? 26.556 -8.900 -46.999 1.00 64.50 109 ARG A C 1
ATOM 883 O O . ARG A 1 109 ? 27.516 -9.334 -47.631 1.00 64.50 109 ARG A O 1
ATOM 890 N N . GLY A 1 110 ? 25.457 -9.608 -46.737 1.00 55.97 110 GLY A N 1
ATOM 891 C CA . GLY A 1 110 ? 25.096 -10.879 -47.370 1.00 55.97 110 GLY A CA 1
ATOM 892 C C . GLY A 1 110 ? 24.117 -10.672 -48.512 1.00 55.97 110 GLY A C 1
ATOM 893 O O . GLY A 1 110 ? 23.248 -9.783 -48.370 1.00 55.97 110 GLY A O 1
#